Protein AF-A0A7I7UCD6-F1 (afdb_monomer)

Solvent-accessible surface area (backbone atoms only — not comparable to full-atom values): 5043 Å² total; per-residue (Å²): 122,70,70,29,23,28,47,32,43,67,41,85,44,74,43,96,89,80,43,77,45,82,45,60,43,61,88,75,56,76,22,86,41,67,70,58,26,45,49,41,45,65,68,74,57,80,74,49,98,67,42,34,30,35,34,26,45,81,60,24,50,78,46,36,21,47,60,93,43,91,56,69,45,71,68,60,45,51,56,44,19,61,68,68,75,37,39,120

Sequence (88 aa):
MSAEYIVITPQIEGSPECGYAIRYYSDHRRYASLTQAVRHGTVDLDRCDDFLIGNVQGRRLTAVQWMNECRDDERERREIADQLGLDE

Mean predicted aligned error: 4.22 Å

Foldseek 3Di:
DQKWKWKKDWDWDDDPVGDIDIAIDTPPDTHNDLVVRLCCVVPVPVPDPWIKMFIDDVQAGDAIATSPHGDGDPVVSVVNSVRVVGHD

pLDDT: mean 89.97, std 8.55, range [56.97, 96.88]

Structure (mmCIF, N/CA/C/O backbone):
data_AF-A0A7I7UCD6-F1
#
_entry.id   AF-A0A7I7UCD6-F1
#
loop_
_atom_site.group_PDB
_atom_site.id
_atom_site.type_symbol
_atom_site.label_atom_id
_atom_site.label_alt_id
_atom_site.label_comp_id
_atom_site.label_asym_id
_atom_site.label_entity_id
_atom_site.label_seq_id
_atom_site.pdbx_PDB_ins_code
_atom_site.Cartn_x
_atom_site.Cartn_y
_atom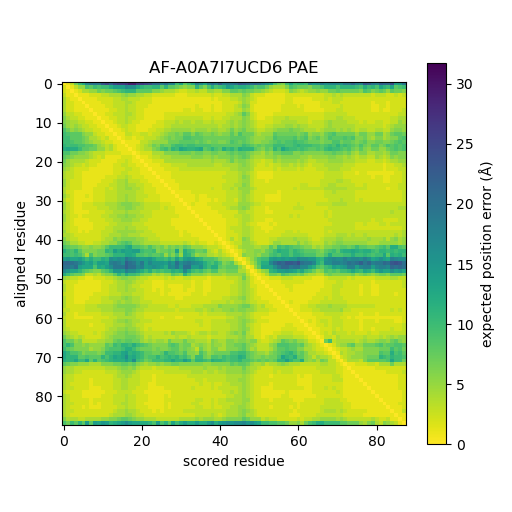_site.Cartn_z
_atom_site.occupancy
_atom_site.B_iso_or_equiv
_atom_site.auth_seq_id
_atom_site.auth_comp_id
_atom_site.auth_asym_id
_atom_site.auth_atom_id
_atom_site.pdbx_PDB_model_num
ATOM 1 N N . MET A 1 1 ? -17.004 -4.040 9.960 1.00 62.25 1 MET A N 1
ATOM 2 C CA . MET A 1 1 ? -15.631 -4.398 10.380 1.00 62.25 1 MET A CA 1
ATOM 3 C C . MET A 1 1 ? -14.915 -3.112 10.754 1.00 62.25 1 MET A C 1
ATOM 5 O O . MET A 1 1 ? -15.246 -2.088 10.170 1.00 62.25 1 MET A O 1
ATOM 9 N N . SER A 1 2 ? -14.021 -3.130 11.744 1.00 83.19 2 SER A N 1
ATOM 10 C CA . SER A 1 2 ? -13.192 -1.962 12.068 1.00 83.19 2 SER A CA 1
ATOM 11 C C . SER A 1 2 ? -12.158 -1.732 10.969 1.00 83.19 2 SER A C 1
ATOM 13 O O . SER A 1 2 ? -11.692 -2.694 10.362 1.00 83.19 2 SER A O 1
ATOM 15 N N . ALA A 1 3 ? -11.826 -0.468 10.714 1.00 90.62 3 ALA A N 1
ATOM 16 C CA . ALA A 1 3 ? -10.701 -0.122 9.858 1.00 90.62 3 ALA A CA 1
ATOM 17 C C . ALA A 1 3 ? -9.386 -0.547 10.525 1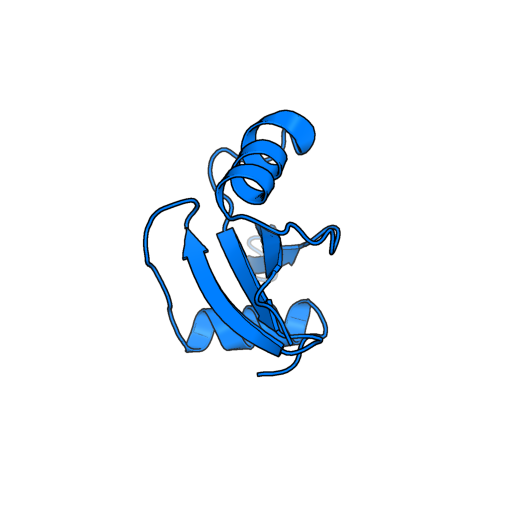.00 90.62 3 ALA A C 1
ATOM 19 O O . ALA A 1 3 ? -9.209 -0.357 11.730 1.00 90.62 3 ALA A O 1
ATOM 20 N N . GLU A 1 4 ? -8.489 -1.112 9.732 1.00 96.88 4 GLU A N 1
ATOM 21 C CA . GLU A 1 4 ? -7.130 -1.486 10.110 1.00 96.88 4 GLU A CA 1
ATOM 22 C C . GLU A 1 4 ? -6.153 -0.883 9.099 1.00 96.88 4 GLU A C 1
ATOM 24 O O . GLU A 1 4 ? -6.544 -0.452 8.016 1.00 96.88 4 GLU A O 1
ATOM 29 N N . TYR A 1 5 ? -4.875 -0.861 9.448 1.00 96.44 5 TYR A N 1
ATOM 30 C CA . TYR A 1 5 ? -3.825 -0.290 8.616 1.00 96.44 5 TYR A CA 1
ATOM 31 C C . TYR A 1 5 ? -2.795 -1.357 8.259 1.00 96.44 5 TYR A C 1
ATOM 33 O O . TYR A 1 5 ? -2.471 -2.192 9.103 1.00 96.44 5 TYR A O 1
ATOM 41 N N . ILE A 1 6 ? -2.274 -1.313 7.036 1.00 96.31 6 ILE A N 1
ATOM 42 C CA . ILE A 1 6 ? -1.157 -2.143 6.563 1.00 96.31 6 ILE A CA 1
ATOM 43 C C . ILE A 1 6 ? -0.048 -1.247 6.007 1.00 96.31 6 ILE A C 1
ATOM 45 O O . ILE A 1 6 ? -0.332 -0.162 5.496 1.00 96.31 6 ILE A O 1
ATOM 49 N N . VAL A 1 7 ? 1.203 -1.700 6.085 1.00 95.25 7 VAL A N 1
ATOM 50 C CA . VAL A 1 7 ? 2.335 -1.016 5.442 1.00 95.25 7 VAL A CA 1
ATOM 51 C C . VAL A 1 7 ? 2.523 -1.565 4.032 1.00 95.25 7 VAL A C 1
ATOM 53 O O . VAL A 1 7 ? 2.483 -2.780 3.828 1.00 95.25 7 VAL A O 1
ATOM 56 N N . ILE A 1 8 ? 2.712 -0.669 3.067 1.00 94.56 8 ILE A N 1
ATOM 57 C CA . ILE A 1 8 ? 2.913 -0.982 1.654 1.00 94.56 8 ILE A CA 1
ATOM 58 C C . ILE A 1 8 ? 4.222 -0.325 1.203 1.00 94.56 8 ILE A C 1
ATOM 60 O O . ILE A 1 8 ? 4.363 0.894 1.260 1.00 94.56 8 ILE A O 1
ATOM 64 N N . THR A 1 9 ? 5.182 -1.114 0.734 1.00 92.69 9 THR A N 1
ATOM 65 C CA . THR A 1 9 ? 6.474 -0.621 0.244 1.00 92.69 9 THR A CA 1
ATOM 66 C C . THR A 1 9 ? 6.508 -0.678 -1.284 1.00 92.69 9 THR A C 1
ATOM 68 O O . THR A 1 9 ? 6.581 -1.788 -1.830 1.00 92.69 9 THR A O 1
ATOM 71 N N . PRO A 1 10 ? 6.442 0.467 -1.987 1.00 91.50 10 PRO A N 1
ATOM 72 C CA . PRO A 1 10 ? 6.659 0.501 -3.426 1.00 91.50 10 PRO A CA 1
ATOM 73 C C . PRO A 1 10 ? 8.137 0.236 -3.740 1.00 91.50 10 PRO A C 1
ATOM 75 O O . PRO A 1 10 ? 9.030 0.715 -3.046 1.00 91.50 10 PRO A O 1
ATOM 78 N N . GLN A 1 11 ? 8.409 -0.525 -4.794 1.00 89.88 11 GLN A N 1
ATOM 79 C CA . GLN A 1 11 ? 9.755 -0.779 -5.301 1.00 89.88 11 GLN A CA 1
ATOM 80 C C . GLN A 1 11 ? 9.748 -0.688 -6.822 1.00 89.88 11 GLN A C 1
ATOM 82 O O . GLN A 1 11 ? 8.846 -1.203 -7.479 1.00 89.88 11 GLN A O 1
ATOM 87 N N . ILE A 1 12 ? 10.757 -0.030 -7.390 1.00 90.62 12 ILE A N 1
ATOM 88 C CA . ILE A 1 12 ? 10.961 -0.034 -8.838 1.00 90.62 12 ILE A CA 1
ATOM 89 C C . ILE A 1 12 ? 11.649 -1.343 -9.210 1.00 90.62 12 ILE A C 1
ATOM 91 O O . ILE A 1 12 ? 12.742 -1.639 -8.731 1.00 90.62 12 ILE A O 1
ATOM 95 N N . GLU A 1 13 ? 11.025 -2.094 -10.105 1.00 91.50 13 GLU A N 1
ATOM 96 C CA . GLU A 1 13 ? 11.582 -3.309 -10.680 1.00 91.50 13 GLU A CA 1
ATOM 97 C C . GLU A 1 13 ? 11.751 -3.182 -12.184 1.00 91.50 13 GLU A C 1
ATOM 99 O O . GLU A 1 13 ? 10.984 -2.494 -12.86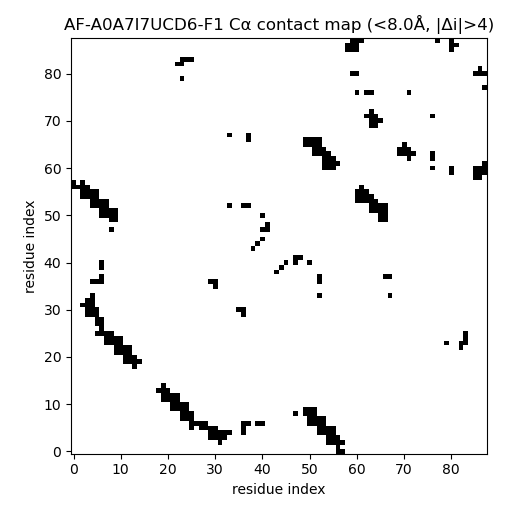0 1.00 91.50 13 GLU A O 1
ATOM 104 N N . GLY A 1 14 ? 12.746 -3.894 -12.706 1.00 91.12 14 GLY A N 1
ATOM 105 C CA . GLY A 1 14 ? 13.034 -3.967 -14.131 1.00 91.12 14 GLY A CA 1
ATOM 106 C C . GLY A 1 14 ? 14.431 -3.475 -14.487 1.00 91.12 14 GLY A C 1
ATOM 107 O O . GLY A 1 14 ? 15.300 -3.298 -13.630 1.00 91.12 14 GLY A O 1
ATOM 108 N N . SER A 1 15 ? 14.657 -3.298 -15.782 1.00 91.81 15 SER A N 1
ATOM 109 C CA . SER A 1 15 ? 15.933 -2.877 -16.355 1.00 91.81 15 SER A CA 1
ATOM 110 C C . SER A 1 15 ? 15.689 -2.033 -17.611 1.00 91.81 15 SER A C 1
ATOM 112 O O . SER A 1 15 ? 14.576 -2.030 -18.146 1.00 91.81 15 SER A O 1
ATOM 114 N N . PRO A 1 16 ? 16.716 -1.347 -18.149 1.00 93.81 16 PRO A N 1
ATOM 115 C CA . PRO A 1 16 ? 16.581 -0.609 -19.406 1.00 93.81 16 PRO A CA 1
ATOM 116 C C . PRO A 1 16 ? 16.095 -1.464 -20.589 1.00 93.81 16 PRO A C 1
ATOM 118 O O . PRO A 1 16 ? 15.557 -0.926 -21.551 1.00 93.81 16 PRO A O 1
ATOM 121 N N . GLU A 1 17 ? 16.284 -2.783 -20.531 1.00 94.19 17 GLU A N 1
ATOM 122 C CA . GLU A 1 17 ? 15.976 -3.718 -21.618 1.00 94.19 17 GLU A CA 1
ATOM 123 C C . GLU A 1 17 ? 14.516 -4.193 -21.587 1.00 94.19 17 GLU A C 1
ATOM 125 O O . GLU A 1 17 ? 13.930 -4.437 -22.640 1.00 94.19 17 GLU A O 1
ATOM 130 N N . CYS A 1 18 ? 13.918 -4.318 -20.397 1.00 90.06 18 CYS A N 1
ATOM 131 C CA . CYS A 1 18 ? 12.541 -4.793 -20.210 1.00 90.06 18 CYS A CA 1
ATOM 132 C C . CYS A 1 18 ? 11.560 -3.705 -19.741 1.00 90.06 18 CYS A C 1
ATOM 134 O O . CYS A 1 18 ? 10.357 -3.959 -19.665 1.00 90.06 18 CYS A O 1
ATOM 136 N N . GLY A 1 19 ? 12.056 -2.493 -19.481 1.00 93.81 19 GLY A N 1
ATOM 137 C CA . GLY A 1 19 ? 11.290 -1.394 -18.906 1.00 93.81 19 GLY A CA 1
ATOM 138 C C . GLY A 1 19 ? 11.255 -1.446 -17.379 1.00 93.81 19 GLY A C 1
ATOM 139 O O . GLY A 1 19 ? 11.688 -2.414 -16.758 1.00 93.81 19 GLY A O 1
ATOM 140 N N . TYR A 1 20 ? 10.738 -0.375 -16.779 1.00 93.12 20 TYR A N 1
ATOM 141 C CA . TYR A 1 20 ? 10.581 -0.242 -15.332 1.00 93.12 20 TYR A CA 1
ATOM 142 C C . TYR A 1 20 ? 9.102 -0.269 -14.955 1.00 93.12 20 TYR A C 1
ATOM 144 O O . TYR A 1 20 ? 8.270 0.317 -15.651 1.00 93.12 20 TYR A O 1
ATOM 152 N N . ALA A 1 21 ? 8.785 -0.910 -13.836 1.00 92.06 21 ALA A N 1
ATOM 153 C CA . ALA A 1 21 ? 7.456 -0.920 -13.242 1.00 92.06 21 ALA A CA 1
ATOM 154 C C . ALA A 1 21 ? 7.551 -0.735 -11.726 1.00 92.06 21 ALA A C 1
ATOM 156 O O . ALA A 1 21 ? 8.552 -1.098 -11.111 1.00 92.06 21 ALA A O 1
ATOM 157 N N . ILE A 1 22 ? 6.495 -0.191 -11.121 1.00 92.19 22 ILE A N 1
ATOM 158 C CA . ILE A 1 22 ? 6.363 -0.154 -9.665 1.00 92.19 22 ILE A CA 1
ATOM 159 C C . ILE A 1 22 ? 5.692 -1.452 -9.217 1.00 92.19 22 ILE A C 1
ATOM 161 O O . ILE A 1 22 ? 4.626 -1.827 -9.716 1.00 92.19 22 ILE A O 1
ATOM 165 N N . ARG A 1 23 ? 6.328 -2.137 -8.270 1.00 94.25 23 ARG A N 1
ATOM 166 C CA . ARG A 1 23 ? 5.754 -3.249 -7.522 1.00 94.25 23 ARG A CA 1
ATOM 167 C C . ARG A 1 23 ? 5.451 -2.833 -6.102 1.00 94.25 23 ARG A C 1
ATOM 169 O O . ARG A 1 23 ? 6.217 -2.093 -5.493 1.00 94.25 23 ARG A O 1
ATOM 176 N N . TYR A 1 24 ? 4.346 -3.338 -5.579 1.00 93.62 24 TYR A N 1
ATOM 177 C CA . TYR A 1 24 ? 3.914 -3.064 -4.219 1.00 93.62 24 TYR A CA 1
ATOM 178 C C . TYR A 1 24 ? 4.060 -4.318 -3.371 1.00 93.62 24 TYR A C 1
ATOM 180 O O . TYR A 1 24 ? 3.580 -5.390 -3.731 1.00 93.62 24 TYR A O 1
ATOM 188 N N . TYR A 1 25 ? 4.714 -4.162 -2.22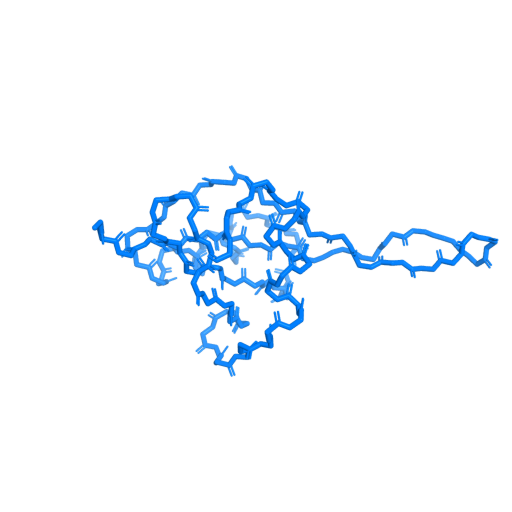5 1.00 93.44 25 TYR A N 1
ATOM 189 C CA . TYR A 1 25 ? 4.961 -5.239 -1.277 1.00 93.44 25 TYR A CA 1
ATOM 190 C C . TYR A 1 25 ? 4.344 -4.914 0.077 1.00 93.44 25 TYR A C 1
ATOM 192 O O . TYR A 1 25 ? 4.303 -3.758 0.488 1.00 93.44 25 TYR A O 1
ATOM 200 N N . SER A 1 26 ? 3.880 -5.936 0.788 1.00 93.56 26 SER A N 1
ATOM 201 C CA . SER A 1 26 ? 3.408 -5.820 2.164 1.00 93.56 26 SER A CA 1
ATOM 202 C C . SER A 1 26 ? 3.731 -7.103 2.916 1.00 93.56 26 SER A C 1
ATOM 204 O O . SER A 1 26 ? 3.691 -8.194 2.350 1.00 93.56 26 SER A O 1
ATOM 206 N N . ASP A 1 27 ? 4.019 -6.990 4.208 1.00 93.06 27 ASP A N 1
ATOM 207 C CA . ASP A 1 27 ? 4.071 -8.146 5.103 1.00 93.06 27 ASP A CA 1
ATOM 208 C C . ASP A 1 27 ? 2.671 -8.557 5.607 1.00 93.06 27 ASP A C 1
ATOM 210 O O . ASP A 1 27 ? 2.537 -9.503 6.387 1.00 93.06 27 ASP A O 1
ATOM 214 N N . HIS A 1 28 ? 1.629 -7.842 5.157 1.00 93.88 28 HIS A N 1
ATOM 215 C CA . HIS A 1 28 ? 0.222 -8.008 5.513 1.00 93.88 28 HIS A CA 1
ATOM 216 C C . HIS A 1 28 ? -0.080 -7.908 7.014 1.00 93.88 28 HIS A C 1
ATOM 218 O O . HIS A 1 28 ? -1.170 -8.302 7.453 1.00 93.88 28 HIS A O 1
AT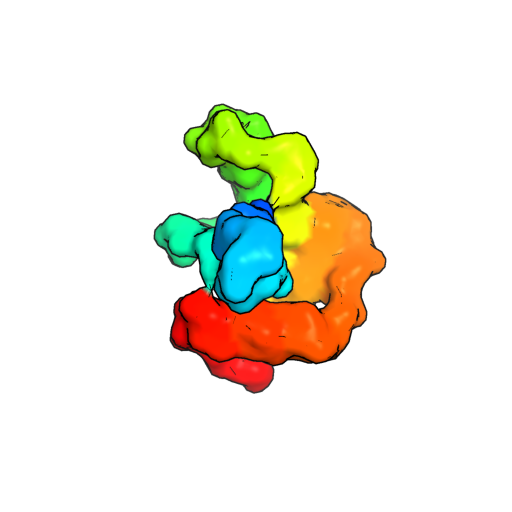OM 224 N N . ARG A 1 29 ? 0.835 -7.354 7.820 1.00 95.06 29 ARG A N 1
ATOM 225 C CA . ARG A 1 29 ? 0.559 -7.086 9.232 1.00 95.06 29 ARG A CA 1
ATOM 226 C C . ARG A 1 29 ? -0.466 -5.973 9.362 1.00 95.06 29 ARG A C 1
ATOM 228 O O . ARG A 1 29 ? -0.394 -4.950 8.687 1.00 95.06 29 ARG A O 1
ATOM 235 N N . ARG A 1 30 ? -1.427 -6.196 10.257 1.00 95.88 30 ARG A N 1
ATOM 236 C CA . ARG A 1 30 ? -2.554 -5.297 10.498 1.00 95.88 30 ARG A CA 1
ATOM 237 C C . ARG A 1 30 ? -2.366 -4.543 11.798 1.00 95.88 30 ARG A C 1
ATOM 239 O O . ARG A 1 30 ? -2.043 -5.133 12.829 1.00 95.88 30 ARG A O 1
ATOM 246 N N . TYR A 1 31 ? -2.620 -3.247 11.742 1.00 95.94 31 TYR A N 1
ATOM 247 C CA . TYR A 1 31 ? -2.484 -2.338 12.869 1.00 95.94 31 TYR A CA 1
ATOM 248 C C . TYR A 1 31 ? -3.815 -1.658 13.161 1.00 95.94 31 TYR A C 1
ATOM 250 O O . TYR A 1 31 ? -4.542 -1.270 12.249 1.00 95.94 31 TYR A O 1
ATOM 258 N N . ALA A 1 32 ? -4.120 -1.476 14.444 1.00 95.75 32 ALA A N 1
ATOM 259 C CA . ALA A 1 32 ? -5.359 -0.828 14.870 1.00 95.75 32 ALA A CA 1
ATOM 260 C C . ALA A 1 32 ? -5.309 0.702 14.718 1.00 95.75 32 ALA A C 1
ATOM 262 O O . ALA A 1 32 ? -6.343 1.363 14.762 1.00 95.75 32 ALA A O 1
ATOM 263 N N . SER A 1 33 ? -4.114 1.283 14.565 1.00 94.31 33 SER A N 1
ATOM 264 C CA . SER A 1 33 ? -3.939 2.720 14.368 1.00 94.31 33 SER A CA 1
ATOM 265 C C . SER A 1 33 ? -2.871 3.044 13.330 1.00 94.31 33 SER A C 1
ATOM 267 O O . SER A 1 33 ? -1.873 2.333 13.189 1.00 94.31 33 SER A O 1
ATOM 269 N N . LEU A 1 34 ? -3.061 4.179 12.651 1.00 92.75 34 LEU A N 1
ATOM 270 C CA . LEU A 1 34 ? -2.111 4.728 11.685 1.00 92.75 34 LEU A CA 1
ATOM 271 C C . LEU A 1 34 ? -0.712 4.886 12.295 1.00 92.75 34 LEU A C 1
ATOM 273 O O . LEU A 1 34 ? 0.281 4.498 11.691 1.00 92.75 34 LEU A O 1
ATOM 277 N N . THR A 1 35 ? -0.631 5.391 13.528 1.00 92.50 35 THR A N 1
ATOM 278 C CA . THR A 1 35 ? 0.639 5.597 14.238 1.00 92.50 35 THR A CA 1
ATOM 279 C C . THR A 1 35 ? 1.429 4.300 14.414 1.00 92.50 35 THR A C 1
ATOM 281 O O . THR A 1 35 ? 2.653 4.310 14.301 1.00 92.50 35 THR A O 1
ATOM 284 N N . GLN A 1 36 ? 0.754 3.176 14.683 1.00 93.75 36 GLN A N 1
ATOM 285 C CA . GLN A 1 36 ? 1.418 1.876 14.802 1.00 93.75 36 GLN A CA 1
ATOM 286 C C . GLN A 1 36 ? 1.975 1.401 13.456 1.00 93.75 36 GLN A C 1
ATOM 288 O O . GLN A 1 36 ? 3.115 0.944 13.413 1.00 93.75 36 GLN A O 1
ATOM 293 N N . ALA A 1 37 ? 1.203 1.551 12.377 1.00 93.25 37 ALA A N 1
ATOM 294 C CA . ALA A 1 37 ? 1.639 1.175 11.036 1.00 93.25 37 ALA A CA 1
ATOM 295 C C . ALA A 1 37 ? 2.824 2.032 10.562 1.00 93.25 37 ALA A C 1
ATOM 297 O O . ALA A 1 37 ? 3.821 1.495 10.091 1.00 93.25 37 ALA A O 1
ATOM 298 N N . VAL A 1 38 ? 2.768 3.353 10.774 1.00 91.00 38 VAL A N 1
ATOM 299 C CA . VAL A 1 38 ? 3.876 4.265 10.444 1.00 91.00 38 VAL A CA 1
ATOM 300 C C . VAL A 1 38 ? 5.127 3.910 11.243 1.00 91.00 38 VAL A C 1
ATOM 302 O O . VAL A 1 38 ? 6.198 3.782 10.664 1.00 91.00 38 VAL A O 1
ATOM 305 N N . ARG A 1 39 ? 5.004 3.664 12.555 1.00 90.62 39 ARG A N 1
ATOM 306 C CA . ARG A 1 39 ? 6.147 3.228 13.372 1.00 90.62 39 ARG A CA 1
ATOM 307 C C . ARG A 1 39 ? 6.770 1.941 12.831 1.00 90.62 39 ARG A C 1
ATOM 309 O O . ARG A 1 39 ? 7.991 1.850 12.795 1.00 90.62 39 ARG A O 1
ATOM 316 N N . HIS A 1 40 ? 5.950 0.970 12.430 1.00 90.38 40 HIS A N 1
ATOM 317 C CA . HIS A 1 40 ? 6.444 -0.273 11.846 1.00 90.38 40 HIS A CA 1
ATOM 318 C C . HIS A 1 40 ? 7.221 -0.017 10.548 1.00 90.38 40 HIS A C 1
ATOM 320 O O . HIS A 1 40 ? 8.352 -0.480 10.416 1.00 90.38 40 HIS A O 1
ATOM 326 N N . GLY A 1 41 ? 6.657 0.780 9.634 1.00 86.38 41 GLY A N 1
ATOM 327 C CA . GLY A 1 41 ? 7.319 1.144 8.380 1.00 86.38 41 GLY A CA 1
ATOM 328 C C . GLY A 1 41 ? 8.655 1.860 8.590 1.00 86.38 41 GLY A C 1
ATOM 329 O O . GLY A 1 41 ? 9.641 1.507 7.953 1.00 86.38 41 GLY A O 1
ATOM 330 N N . THR A 1 42 ? 8.713 2.804 9.533 1.00 84.38 42 THR A N 1
ATOM 331 C CA . THR A 1 42 ? 9.919 3.603 9.796 1.00 84.38 42 THR A CA 1
ATOM 332 C C . THR A 1 42 ? 10.998 2.856 10.586 1.00 84.38 42 THR A C 1
ATOM 334 O O . THR A 1 42 ? 12.178 3.085 10.352 1.00 84.38 42 THR A O 1
ATOM 337 N N . VAL A 1 43 ? 10.628 2.017 11.561 1.00 80.62 43 VAL A N 1
ATOM 338 C CA . VAL A 1 43 ? 11.588 1.438 12.526 1.00 80.62 43 VAL A CA 1
ATOM 339 C C . VAL A 1 43 ? 11.925 -0.017 12.224 1.00 80.62 43 VAL A C 1
ATOM 341 O O . VAL A 1 43 ? 13.071 -0.420 12.394 1.00 80.62 43 VAL A O 1
ATOM 344 N N . ASP A 1 44 ? 10.942 -0.813 11.803 1.00 74.19 44 ASP A N 1
ATOM 345 C CA . ASP A 1 44 ? 11.097 -2.270 11.747 1.00 74.19 44 ASP A CA 1
ATOM 346 C C . ASP A 1 44 ? 11.431 -2.770 10.340 1.00 74.19 44 ASP A C 1
ATOM 348 O O . ASP A 1 44 ? 12.024 -3.840 10.200 1.00 74.19 44 ASP A O 1
ATOM 352 N N . LEU A 1 45 ? 11.025 -2.032 9.300 1.00 72.38 45 LEU A N 1
ATOM 353 C CA . LEU A 1 45 ? 11.260 -2.461 7.927 1.00 72.38 45 LEU A CA 1
ATOM 354 C C . LEU A 1 45 ? 12.642 -2.063 7.404 1.00 72.38 45 LEU A C 1
ATOM 356 O O . LEU A 1 45 ? 13.096 -2.743 6.500 1.00 72.38 45 LEU A O 1
ATOM 360 N N . ASP A 1 46 ? 13.337 -1.056 7.952 1.00 65.25 46 ASP A N 1
ATOM 361 C CA . ASP A 1 46 ? 14.709 -0.630 7.561 1.00 65.25 46 ASP A CA 1
ATOM 362 C C . ASP A 1 46 ? 14.918 -0.464 6.029 1.00 65.25 46 ASP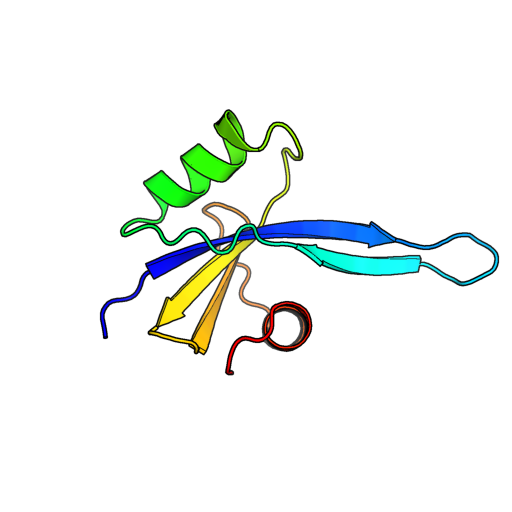 A C 1
ATOM 364 O O . ASP A 1 46 ? 16.032 -0.534 5.514 1.00 65.25 46 ASP A O 1
ATOM 368 N N . ARG A 1 47 ? 13.820 -0.317 5.266 1.00 56.97 47 ARG A N 1
ATOM 369 C CA . ARG A 1 47 ? 13.783 -0.507 3.800 1.00 56.97 47 ARG A CA 1
ATOM 370 C C . ARG A 1 47 ? 13.394 0.736 3.010 1.00 56.97 47 ARG A C 1
ATOM 372 O O . ARG A 1 47 ? 13.560 0.713 1.794 1.00 56.97 47 ARG A O 1
ATOM 379 N N . CYS A 1 48 ? 12.864 1.781 3.638 1.00 61.44 48 CYS A N 1
ATOM 380 C CA . CYS A 1 48 ? 12.449 2.989 2.926 1.00 61.44 48 CYS A CA 1
ATOM 381 C C . CYS A 1 48 ? 12.088 4.114 3.898 1.00 61.44 48 CYS A C 1
ATOM 383 O O . CYS A 1 48 ? 11.328 3.897 4.840 1.00 61.44 48 CYS A O 1
ATOM 385 N N . ASP A 1 49 ? 12.581 5.315 3.618 1.00 70.38 49 ASP A N 1
ATOM 386 C CA . ASP A 1 49 ? 11.969 6.573 4.051 1.00 70.38 49 ASP A CA 1
ATOM 387 C C . ASP A 1 49 ? 10.597 6.796 3.385 1.00 70.38 49 ASP A C 1
ATOM 389 O O . ASP A 1 49 ? 9.729 7.437 3.978 1.00 70.38 49 ASP A O 1
ATOM 393 N N . ASP A 1 50 ? 10.358 6.160 2.232 1.00 81.38 50 ASP A N 1
ATOM 394 C CA . ASP A 1 50 ? 9.137 6.311 1.442 1.00 81.38 50 ASP A CA 1
ATOM 395 C C . ASP A 1 50 ? 8.284 5.028 1.397 1.00 81.38 50 ASP A C 1
ATOM 397 O O . ASP A 1 50 ? 8.492 4.130 0.582 1.00 81.38 50 ASP A O 1
ATOM 401 N N . PHE A 1 51 ? 7.265 4.941 2.260 1.00 90.94 51 PHE A N 1
ATOM 402 C CA . PHE A 1 51 ? 6.274 3.856 2.238 1.00 90.94 51 PHE A CA 1
ATOM 403 C C . PHE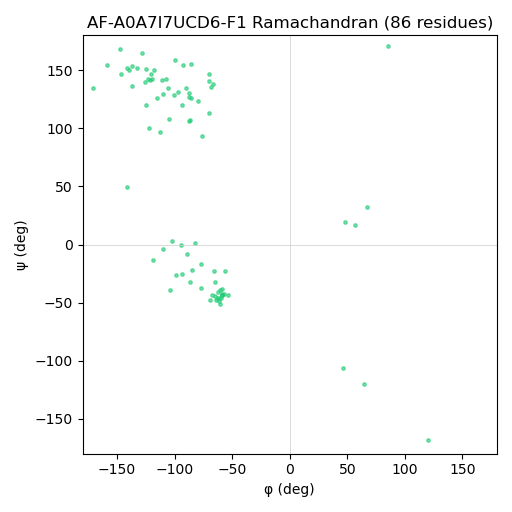 A 1 51 ? 4.838 4.375 2.330 1.00 90.94 51 PHE A C 1
ATOM 405 O O . PHE A 1 51 ? 4.542 5.404 2.939 1.00 90.94 51 PHE A O 1
ATOM 412 N N . LEU A 1 52 ? 3.915 3.617 1.754 1.00 93.81 52 LE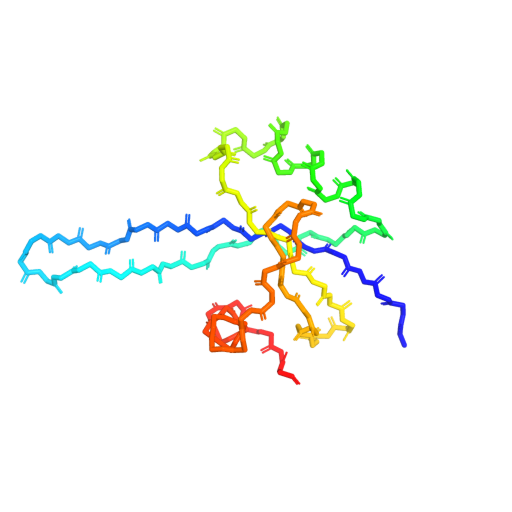U A N 1
ATOM 413 C CA . LEU A 1 52 ? 2.488 3.894 1.793 1.00 93.81 52 LEU A CA 1
ATOM 414 C C . LEU A 1 52 ? 1.836 3.160 2.971 1.00 93.81 52 LEU A C 1
ATOM 416 O O . LEU A 1 52 ? 2.305 2.118 3.432 1.00 93.81 52 LEU A O 1
ATOM 420 N N . ILE A 1 53 ? 0.716 3.696 3.440 1.00 95.12 53 ILE A N 1
ATOM 421 C CA . ILE A 1 53 ? -0.179 3.043 4.387 1.00 95.12 53 ILE A CA 1
ATOM 422 C C . ILE A 1 53 ? -1.512 2.786 3.692 1.00 95.12 53 ILE A C 1
ATOM 424 O O . ILE A 1 53 ? -2.137 3.708 3.171 1.00 95.12 53 ILE A O 1
ATOM 428 N N . GLY A 1 54 ? -1.957 1.532 3.716 1.00 95.44 54 GLY A N 1
ATOM 429 C CA . GLY A 1 54 ? -3.275 1.133 3.233 1.00 95.44 54 GLY A CA 1
ATOM 430 C C . GLY A 1 54 ? -4.273 1.040 4.380 1.00 95.44 54 GLY A C 1
ATOM 431 O O . GLY A 1 54 ? -3.982 0.399 5.390 1.00 95.44 54 GLY A O 1
ATOM 432 N N . ASN A 1 55 ? -5.451 1.643 4.229 1.00 95.62 55 ASN A N 1
ATOM 433 C CA . ASN A 1 55 ? -6.597 1.397 5.103 1.00 95.62 55 ASN A CA 1
ATOM 434 C C . ASN A 1 55 ? -7.359 0.177 4.587 1.00 95.62 55 ASN A C 1
ATOM 436 O O . ASN A 1 55 ? -7.746 0.137 3.420 1.00 95.62 55 ASN A O 1
ATOM 440 N N . VAL A 1 56 ? -7.581 -0.814 5.444 1.00 96.12 56 VAL A N 1
ATOM 441 C CA . VAL A 1 56 ? -8.300 -2.032 5.085 1.00 96.12 56 VAL A CA 1
ATOM 442 C C . VAL A 1 56 ? -9.503 -2.270 5.985 1.00 96.12 56 VAL A C 1
ATOM 444 O O . VAL A 1 56 ? -9.468 -2.051 7.195 1.00 96.12 56 VAL A O 1
ATOM 447 N N . GLN A 1 57 ? -10.580 -2.774 5.390 1.00 95.81 57 GLN A N 1
ATOM 448 C CA . GLN A 1 57 ? -11.749 -3.283 6.102 1.00 95.81 57 GLN A CA 1
ATOM 449 C C . GLN A 1 57 ? -11.972 -4.736 5.692 1.00 95.81 57 GLN A C 1
ATOM 451 O O . GLN A 1 57 ? -12.491 -5.029 4.614 1.00 95.81 57 GLN A O 1
ATOM 456 N N . GLY A 1 58 ? -11.541 -5.673 6.540 1.00 93.69 58 GLY A N 1
ATOM 457 C CA . GLY A 1 58 ? -11.482 -7.079 6.143 1.00 93.69 58 GLY A CA 1
ATOM 458 C C . GLY A 1 58 ? -10.476 -7.263 5.008 1.00 93.69 58 GLY A C 1
ATOM 459 O O . GLY A 1 58 ? -9.300 -6.956 5.185 1.00 93.69 58 GLY A O 1
ATOM 460 N N . ARG A 1 59 ? -10.911 -7.760 3.849 1.00 94.62 59 ARG A N 1
ATOM 461 C CA . ARG A 1 59 ? -10.048 -7.938 2.666 1.00 94.62 59 ARG A CA 1
ATOM 462 C C . ARG A 1 59 ? -9.993 -6.722 1.743 1.00 94.62 59 ARG A C 1
ATOM 464 O O . ARG A 1 59 ? -9.175 -6.711 0.835 1.00 94.62 59 ARG A O 1
ATOM 471 N N . ARG A 1 60 ? -10.827 -5.712 1.984 1.00 95.94 60 ARG A N 1
ATOM 472 C CA . ARG A 1 60 ? -10.976 -4.560 1.100 1.00 95.94 60 ARG A CA 1
ATOM 473 C C . ARG A 1 60 ? -9.972 -3.459 1.418 1.00 95.94 60 ARG A C 1
ATOM 475 O O . ARG A 1 60 ? -9.918 -3.046 2.574 1.00 95.94 60 ARG A O 1
ATOM 482 N N . LEU A 1 61 ? -9.258 -2.949 0.414 1.00 95.94 61 LEU A N 1
ATOM 483 C CA . LEU A 1 61 ? -8.404 -1.762 0.503 1.00 95.94 61 LEU A CA 1
ATOM 484 C C . LEU A 1 61 ? -9.232 -0.502 0.222 1.00 95.94 61 LEU A C 1
ATOM 486 O O . LEU A 1 61 ? -9.614 -0.231 -0.912 1.00 95.94 61 LEU A O 1
ATOM 490 N N . THR A 1 62 ? -9.532 0.271 1.260 1.00 94.69 62 THR A N 1
ATOM 491 C CA . THR A 1 62 ? -10.481 1.393 1.194 1.00 94.69 62 THR A CA 1
ATOM 492 C C . THR A 1 62 ? -9.826 2.740 0.915 1.00 94.69 62 THR A C 1
ATOM 494 O O . THR A 1 62 ? -10.502 3.614 0.385 1.00 94.69 62 THR A O 1
ATOM 497 N N . ALA A 1 63 ? -8.551 2.911 1.264 1.00 94.06 63 ALA A N 1
ATOM 498 C CA . ALA A 1 63 ? -7.782 4.126 1.003 1.00 94.06 63 ALA A CA 1
ATOM 499 C C . ALA A 1 63 ? -6.281 3.829 1.030 1.00 94.06 63 ALA A C 1
ATOM 501 O O . ALA A 1 63 ? -5.843 2.910 1.731 1.00 94.06 63 ALA A O 1
ATOM 502 N N . VAL A 1 64 ? -5.498 4.637 0.322 1.00 93.94 64 VAL A N 1
ATOM 503 C CA . VAL A 1 64 ? -4.034 4.639 0.395 1.00 93.94 64 VAL A CA 1
ATOM 504 C C . VAL A 1 64 ? -3.544 6.048 0.714 1.00 93.94 64 VAL A C 1
ATOM 506 O O . VAL A 1 64 ? -4.086 7.044 0.246 1.00 93.94 64 VAL A O 1
ATOM 509 N N . GLN A 1 65 ? -2.527 6.147 1.561 1.00 92.88 65 GLN A N 1
ATOM 510 C CA . GLN A 1 65 ? -1.925 7.418 1.948 1.00 92.88 65 GLN A CA 1
ATOM 511 C C . GLN A 1 65 ? -0.413 7.271 2.070 1.00 92.88 65 GLN A C 1
ATOM 513 O O . GLN A 1 65 ? 0.090 6.191 2.384 1.00 92.88 65 GLN A O 1
ATOM 518 N N . TRP A 1 66 ? 0.326 8.349 1.842 1.00 89.88 66 TRP A N 1
ATOM 519 C CA . TRP A 1 66 ? 1.770 8.334 2.026 1.00 89.88 66 TRP A CA 1
ATOM 520 C C . TRP A 1 66 ? 2.080 8.648 3.482 1.00 89.88 66 TRP A C 1
ATOM 522 O O . TRP A 1 66 ? 1.882 9.773 3.921 1.00 89.88 66 TRP A O 1
ATOM 532 N N . MET A 1 67 ? 2.512 7.653 4.260 1.00 85.88 67 MET A N 1
ATOM 533 C CA . MET A 1 67 ? 2.688 7.798 5.709 1.00 85.88 67 MET A CA 1
ATOM 534 C C . MET A 1 67 ? 1.475 8.482 6.379 1.00 85.88 67 MET A C 1
ATOM 536 O O . MET A 1 67 ? 0.416 7.873 6.513 1.00 85.88 67 MET A O 1
ATOM 540 N N . ASN A 1 68 ? 1.599 9.745 6.796 1.00 81.50 68 ASN A N 1
ATOM 541 C CA . ASN A 1 68 ? 0.545 10.552 7.416 1.00 81.50 68 ASN A CA 1
ATOM 542 C C . ASN A 1 68 ? -0.114 11.582 6.472 1.00 81.50 68 ASN A C 1
ATOM 544 O O . ASN A 1 68 ? -0.982 12.332 6.917 1.00 81.50 68 ASN A O 1
ATOM 548 N N . GLU A 1 69 ? 0.268 11.616 5.198 1.00 84.25 69 GLU A N 1
ATOM 549 C CA . GLU A 1 69 ? -0.234 12.532 4.177 1.00 84.25 69 GLU A CA 1
ATOM 550 C C . GLU A 1 69 ? -1.274 11.860 3.270 1.00 84.25 69 GLU A C 1
ATOM 552 O O . GLU A 1 69 ? -1.043 10.795 2.694 1.00 84.25 69 GLU A O 1
ATOM 557 N N . CYS A 1 70 ? -2.434 12.502 3.115 1.00 78.94 70 CYS A N 1
ATOM 558 C CA . CYS A 1 70 ? -3.511 12.002 2.265 1.00 78.94 70 CYS A CA 1
ATOM 559 C C . CYS A 1 70 ? -3.126 12.114 0.780 1.00 78.94 70 CYS A C 1
ATOM 561 O O . CYS A 1 70 ? -3.011 13.216 0.247 1.00 78.94 70 CYS A O 1
ATOM 563 N N . ARG A 1 71 ? -2.959 10.963 0.122 1.00 78.81 71 ARG A N 1
ATOM 564 C CA . ARG A 1 71 ? -2.589 10.820 -1.294 1.00 78.81 71 ARG A CA 1
ATOM 565 C C . ARG A 1 71 ? -3.371 9.653 -1.902 1.00 78.81 71 ARG A C 1
ATOM 567 O O . ARG A 1 71 ? -2.796 8.730 -2.466 1.00 78.81 71 ARG A O 1
ATOM 574 N N . ASP A 1 72 ? -4.681 9.655 -1.688 1.00 78.81 72 ASP A N 1
ATOM 575 C CA . ASP A 1 72 ? -5.544 8.580 -2.173 1.00 78.81 72 ASP A CA 1
ATOM 576 C C . ASP A 1 72 ? -5.771 8.754 -3.679 1.00 78.81 72 ASP A C 1
ATOM 578 O O . ASP A 1 72 ? -6.632 9.519 -4.117 1.00 78.81 72 ASP A O 1
ATOM 582 N N . ASP A 1 73 ? -4.931 8.094 -4.475 1.00 87.88 73 ASP A N 1
ATOM 583 C CA . ASP A 1 73 ? -5.096 7.973 -5.919 1.00 87.88 73 ASP A CA 1
ATOM 584 C C . ASP A 1 73 ? -5.844 6.673 -6.231 1.00 87.88 73 ASP A C 1
ATOM 586 O O . ASP A 1 73 ? -5.406 5.573 -5.886 1.00 87.88 73 ASP A O 1
ATOM 590 N N . GLU A 1 74 ? -7.006 6.794 -6.880 1.00 92.25 74 GLU A N 1
ATOM 591 C CA . GLU A 1 74 ? -7.872 5.643 -7.139 1.00 92.25 74 GLU A CA 1
ATOM 592 C C . GLU A 1 74 ? -7.171 4.590 -8.000 1.00 92.25 74 GLU A C 1
ATOM 594 O O . GLU A 1 74 ? -7.322 3.397 -7.745 1.00 92.25 74 GLU A O 1
ATOM 599 N N . ARG A 1 75 ? -6.388 5.005 -8.998 1.00 93.31 75 ARG A N 1
ATOM 600 C CA . ARG A 1 75 ? -5.705 4.074 -9.894 1.00 93.31 75 ARG A CA 1
ATOM 601 C C . ARG A 1 75 ? -4.599 3.326 -9.154 1.00 93.31 75 ARG A C 1
ATOM 603 O O . ARG A 1 75 ? -4.552 2.102 -9.249 1.00 93.31 75 ARG A O 1
ATOM 610 N N . GLU A 1 76 ? -3.759 4.031 -8.402 1.00 93.44 76 GLU A N 1
ATOM 611 C CA . GLU A 1 76 ? -2.711 3.428 -7.572 1.00 93.44 76 GLU A CA 1
ATOM 612 C C . GLU A 1 76 ? -3.312 2.459 -6.546 1.00 93.44 76 GLU A C 1
ATOM 614 O O . GLU A 1 76 ? -2.838 1.333 -6.406 1.00 93.44 76 GLU A O 1
ATOM 619 N N . ARG A 1 77 ? -4.421 2.831 -5.894 1.00 95.12 77 ARG A N 1
ATOM 620 C CA . ARG A 1 77 ? -5.129 1.944 -4.961 1.00 95.12 77 ARG A CA 1
ATOM 621 C C . ARG A 1 77 ? -5.590 0.648 -5.631 1.00 95.12 77 ARG A C 1
ATOM 623 O O . ARG A 1 77 ? -5.432 -0.416 -5.035 1.00 95.12 77 ARG A O 1
ATOM 630 N N . ARG A 1 78 ? -6.133 0.711 -6.852 1.00 95.50 78 ARG A N 1
ATOM 631 C CA . ARG A 1 78 ? -6.523 -0.491 -7.616 1.00 95.50 78 ARG A CA 1
ATOM 632 C C . ARG A 1 78 ? -5.326 -1.370 -7.948 1.00 95.50 78 ARG A C 1
ATOM 634 O O . ARG A 1 78 ? -5.385 -2.578 -7.745 1.00 95.50 78 ARG A O 1
ATOM 641 N N . GLU A 1 79 ? -4.241 -0.763 -8.421 1.00 95.62 79 GLU A N 1
ATOM 642 C CA . GLU A 1 79 ? -3.002 -1.473 -8.751 1.00 95.62 79 GLU A CA 1
ATOM 643 C C . GLU A 1 79 ? -2.395 -2.151 -7.507 1.00 95.62 79 GLU A C 1
ATOM 645 O O . GLU A 1 79 ? -1.972 -3.304 -7.577 1.00 95.62 79 GLU A O 1
ATOM 650 N N . ILE A 1 80 ? -2.416 -1.482 -6.349 1.00 96.00 80 ILE A N 1
ATOM 651 C CA . ILE A 1 80 ? -1.996 -2.052 -5.061 1.00 96.00 80 ILE A CA 1
ATOM 652 C C . ILE A 1 80 ? -2.907 -3.213 -4.652 1.00 96.00 80 ILE A C 1
ATOM 654 O O . ILE A 1 80 ? -2.405 -4.260 -4.243 1.00 96.00 80 ILE A O 1
ATOM 658 N N . ALA A 1 81 ? -4.230 -3.037 -4.726 1.00 96.88 81 ALA A N 1
ATOM 659 C CA . ALA A 1 81 ? -5.182 -4.064 -4.314 1.00 96.88 81 ALA A CA 1
ATOM 660 C C . ALA A 1 81 ? -4.991 -5.355 -5.123 1.00 96.88 81 ALA A C 1
ATOM 662 O O . ALA A 1 81 ? -4.878 -6.428 -4.532 1.00 96.88 81 ALA A O 1
ATOM 663 N N . ASP A 1 82 ? -4.850 -5.234 -6.445 1.00 96.88 82 ASP A N 1
ATOM 664 C CA . ASP A 1 82 ? -4.582 -6.357 -7.346 1.00 96.88 82 ASP A CA 1
ATOM 665 C C . ASP A 1 82 ? -3.256 -7.061 -7.006 1.00 96.88 82 ASP A C 1
ATOM 667 O O . ASP A 1 82 ? -3.235 -8.269 -6.758 1.00 96.88 82 ASP A O 1
ATOM 671 N N . GLN A 1 83 ? -2.154 -6.308 -6.885 1.00 96.69 83 GLN A N 1
ATOM 672 C CA . GLN A 1 83 ? -0.830 -6.881 -6.601 1.00 96.69 83 GLN A CA 1
ATOM 673 C C . GLN A 1 83 ? -0.737 -7.554 -5.223 1.00 96.69 83 GLN A C 1
ATOM 675 O O . GLN A 1 83 ? -0.005 -8.531 -5.064 1.00 96.69 83 GLN A O 1
ATOM 680 N N . LEU A 1 84 ? -1.478 -7.052 -4.231 1.00 96.44 84 LEU A N 1
ATOM 681 C CA . LEU A 1 84 ? -1.490 -7.579 -2.864 1.00 96.44 84 LEU A CA 1
ATOM 682 C C . LEU A 1 84 ? -2.620 -8.597 -2.606 1.00 96.44 84 LEU A C 1
ATOM 684 O O . LEU A 1 84 ? -2.738 -9.109 -1.491 1.00 96.44 84 LEU A O 1
ATOM 688 N N . GLY A 1 85 ? -3.467 -8.903 -3.594 1.00 96.50 85 GLY A N 1
ATOM 689 C CA . GLY A 1 85 ? -4.579 -9.852 -3.442 1.00 96.50 85 GLY A CA 1
ATOM 690 C C . GLY A 1 85 ? -5.698 -9.379 -2.498 1.00 96.50 85 G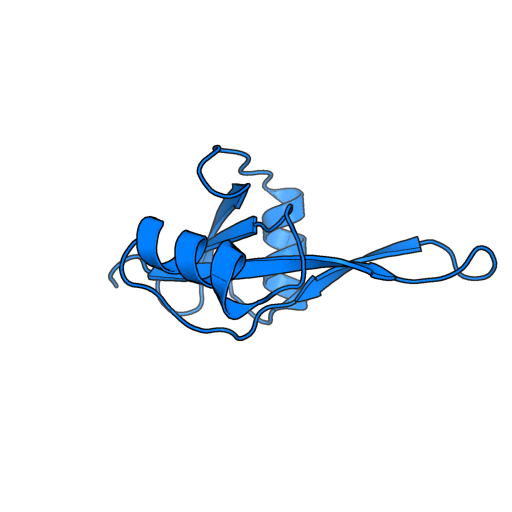LY A C 1
ATOM 691 O O . GLY A 1 85 ? -6.311 -10.196 -1.791 1.00 96.50 85 GLY A O 1
ATOM 692 N N . LEU A 1 86 ? -5.936 -8.067 -2.459 1.00 95.56 86 LEU A N 1
ATOM 693 C CA . LEU A 1 86 ? -6.993 -7.390 -1.702 1.00 95.56 86 LEU A CA 1
ATOM 694 C C . LEU A 1 86 ? -8.190 -7.050 -2.608 1.00 95.56 86 LEU A C 1
ATOM 696 O O . LEU A 1 86 ? -8.058 -6.960 -3.825 1.00 95.56 86 LEU A O 1
ATOM 700 N N . ASP A 1 87 ? -9.356 -6.837 -2.000 1.00 94.31 87 ASP A N 1
ATOM 701 C CA . ASP A 1 87 ? -10.574 -6.416 -2.703 1.00 94.31 87 ASP A CA 1
ATOM 702 C C . ASP A 1 87 ? -10.620 -4.875 -2.852 1.00 94.31 87 ASP A C 1
ATOM 704 O O . ASP A 1 87 ? -10.051 -4.151 -2.028 1.00 94.31 87 ASP A O 1
ATOM 708 N N . GLU A 1 88 ? -11.341 -4.362 -3.856 1.00 77.75 88 GLU A N 1
ATOM 709 C CA . GLU A 1 88 ? -11.567 -2.916 -4.092 1.00 77.75 88 GLU A CA 1
ATOM 710 C C . GLU A 1 88 ? -12.726 -2.294 -3.302 1.00 77.75 88 GLU A C 1
ATOM 712 O O . GLU A 1 88 ? -13.779 -2.938 -3.100 1.00 77.75 88 GLU A O 1
#

Secondary structure (DSSP, 8-state):
---EEEEEEEEEEEETTTEEEEEEE-----BSSHHHHHHIIIIIS-S-S--EEEEEETTEEEEEEETTEE---HHHHHHHHHHHT-B-

Nearest PDB structures (foldseek):
  2bk2-assembly1_A  TM=3.775E-01  e=2.620E+00  Clostridium perfringens
  1s3r-assembly1_A  TM=3.693E-01  e=3.125E+00  Streptococcus intermedius
  3s24-assembly4_D  TM=2.802E-01  e=2.330E+00  Homo sapiens
  5imw-assembly2_B  TM=3.235E-01  e=4.712E+00  Streptococcus intermedius

Organism: Mycolicibacterium pulveris (NCBI:txid36813)

Radius of gyration: 12.89 Å; Cα contacts (8 Å, |Δi|>4): 160; chains: 1; bounding box: 32×22×36 Å